Protein AF-A0A351IX97-F1 (afdb_monomer)

Secondary structure (DSSP, 8-state):
------------EEEEEEEETTEE-GGG-EEEEHHHHHHHHHHHHHHHHHHSPP-SS-EEEEEEETTEEEEEEEEPPP---SGGG--S--

pLDDT: mean 91.11, std 7.25, range [60.31, 96.94]

Solvent-accessible surface area (backbone atoms only — not comparable to full-atom values): 5600 Å² total; 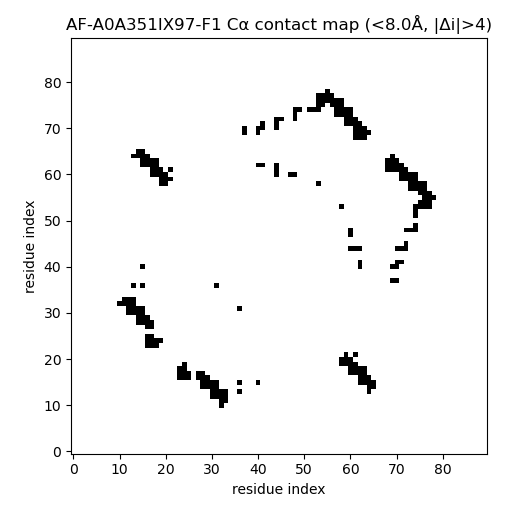per-residue (Å²): 137,89,85,76,90,91,75,88,80,93,73,67,68,38,59,38,41,29,24,53,72,83,41,77,39,70,94,69,38,47,78,37,47,56,90,54,38,60,70,50,39,42,57,48,37,55,51,46,46,75,70,50,79,67,40,82,50,69,43,44,31,34,28,24,44,92,84,44,75,76,34,76,43,68,32,63,42,56,76,80,76,75,66,81,78,60,80,70,91,126

Foldseek 3Di:
DDDDDPDDDDAQKFKKWKDKQNHTDPVPIDIDGPVCRQVVQQVVQVVCLVVDDAAQDKIKIFIDTPPHTRDIDINDHDDDPPCPPVPPDD

Sequence (90 aa):
LDYELLGYEKSTLVKLDILLNGEVVDALSFIVHAEKAYPRARRIVEKLKDNIPRQLFEIPVQAAIGGKIIARETVKAMRKDVLAKCYGGD

Mean predicted aligned error: 6.21 Å

Radius of gyration: 19.85 Å; Cα contacts (8 Å, |Δi|>4): 130; chains: 1; bounding box: 41×28×67 Å

Structure (mmCIF, N/CA/C/O backbone):
data_AF-A0A351IX97-F1
#
_entry.id   AF-A0A351IX97-F1
#
loop_
_atom_site.group_PDB
_atom_site.id
_atom_site.type_symbol
_atom_site.label_atom_id
_atom_site.label_alt_id
_atom_site.label_comp_id
_atom_site.label_asym_id
_atom_site.label_entity_id
_atom_site.label_seq_id
_atom_site.pdbx_PDB_ins_code
_atom_site.Cartn_x
_atom_site.Cartn_y
_atom_site.Cartn_z
_atom_site.occupancy
_atom_site.B_iso_or_equiv
_atom_site.auth_seq_id
_atom_site.auth_comp_id
_atom_site.auth_asym_id
_atom_site.auth_atom_id
_atom_site.pdbx_PDB_model_num
ATOM 1 N N . LEU A 1 1 ? 7.752 -9.992 28.649 1.00 73.25 1 LEU A N 1
ATOM 2 C CA . LEU A 1 1 ? 6.549 -9.141 28.565 1.00 73.25 1 LEU A CA 1
ATOM 3 C C . LEU A 1 1 ? 5.399 -10.111 28.401 1.00 73.25 1 LEU A C 1
ATOM 5 O O . LEU A 1 1 ? 5.238 -10.645 27.310 1.00 73.25 1 LEU A O 1
ATOM 9 N N . ASP A 1 2 ? 4.723 -10.424 29.499 1.00 88.56 2 ASP A N 1
ATOM 10 C CA . ASP A 1 2 ? 3.582 -11.340 29.510 1.00 88.56 2 ASP A CA 1
ATOM 11 C C . ASP A 1 2 ? 2.307 -10.557 29.203 1.00 88.56 2 ASP A C 1
ATOM 13 O O . ASP A 1 2 ? 2.146 -9.420 29.653 1.00 88.56 2 ASP A O 1
ATOM 17 N N . TYR A 1 3 ? 1.440 -11.134 28.376 1.00 90.38 3 TYR A N 1
ATOM 18 C CA . TYR A 1 3 ? 0.163 -10.550 27.988 1.00 90.38 3 TYR A CA 1
ATOM 19 C C . TYR A 1 3 ? -0.937 -11.600 28.126 1.00 90.38 3 TYR A C 1
ATOM 21 O O . TYR A 1 3 ? -0.749 -12.758 27.758 1.00 90.38 3 TYR A O 1
ATOM 29 N N . GLU A 1 4 ? -2.094 -11.175 28.627 1.00 90.56 4 GLU A N 1
ATOM 30 C CA . GLU A 1 4 ? -3.301 -11.992 28.743 1.00 90.56 4 GLU A CA 1
ATOM 31 C C . GLU A 1 4 ? -4.442 -11.341 27.957 1.00 90.56 4 GLU A C 1
ATOM 33 O O . GLU A 1 4 ? -4.504 -10.118 27.800 1.00 90.56 4 GLU A O 1
ATOM 38 N N . LEU A 1 5 ? -5.345 -12.161 27.423 1.00 91.88 5 LEU A N 1
ATOM 39 C CA . LEU A 1 5 ? -6.476 -11.679 26.639 1.00 91.88 5 LEU A CA 1
ATOM 40 C C . LEU A 1 5 ? -7.556 -11.115 27.579 1.00 91.88 5 LEU A C 1
ATOM 42 O O . LEU A 1 5 ? -8.260 -11.874 28.237 1.00 91.88 5 LEU A O 1
ATOM 46 N N . LEU A 1 6 ? -7.714 -9.790 27.612 1.00 93.38 6 LEU A N 1
ATOM 47 C CA . LEU A 1 6 ? -8.696 -9.103 28.471 1.00 93.38 6 LEU A CA 1
ATOM 48 C C . LEU A 1 6 ? -10.097 -8.962 27.838 1.00 93.38 6 LEU A C 1
ATOM 50 O O . LEU A 1 6 ? -11.003 -8.417 28.461 1.00 93.38 6 LEU A O 1
ATOM 54 N N . GLY A 1 7 ? -10.289 -9.462 26.612 1.00 93.94 7 GLY A N 1
ATOM 55 C CA . GLY A 1 7 ? -11.545 -9.376 25.860 1.00 93.94 7 GLY A CA 1
ATOM 56 C C . GLY A 1 7 ? -11.459 -8.468 24.629 1.00 93.94 7 GLY A C 1
ATOM 57 O O . GLY A 1 7 ? -10.370 -8.134 24.163 1.00 93.94 7 GLY A O 1
ATOM 58 N N . TYR A 1 8 ? -12.621 -8.107 24.075 1.00 94.00 8 TYR A N 1
ATOM 59 C CA . TYR A 1 8 ? -12.737 -7.263 22.880 1.00 94.00 8 TYR A CA 1
ATOM 60 C C . TYR A 1 8 ? -13.230 -5.862 23.233 1.00 94.00 8 TYR A C 1
ATOM 62 O O . TYR A 1 8 ? -14.207 -5.707 23.963 1.00 94.00 8 TYR A O 1
ATOM 70 N N . GLU A 1 9 ? -12.613 -4.850 22.626 1.00 93.12 9 GLU A N 1
ATOM 71 C CA . GLU A 1 9 ? -13.026 -3.453 22.744 1.00 93.12 9 GLU A CA 1
ATOM 72 C C . GLU A 1 9 ? -13.379 -2.856 21.383 1.00 93.12 9 GLU A C 1
ATOM 74 O O . GLU A 1 9 ? -12.848 -3.236 20.334 1.00 93.12 9 GLU A O 1
ATOM 79 N N . LYS A 1 10 ? -14.286 -1.878 21.400 1.00 94.50 10 LYS A N 1
ATOM 80 C CA . LYS A 1 10 ? -14.668 -1.143 20.198 1.00 94.50 10 LYS A CA 1
ATOM 81 C C . LYS A 1 10 ? -13.538 -0.193 19.798 1.00 94.50 10 LYS A C 1
ATOM 83 O O . LYS A 1 10 ? -13.080 0.605 20.606 1.00 94.50 10 LYS A O 1
ATOM 88 N N . SER A 1 11 ? -13.142 -0.228 18.528 1.00 94.06 11 SER A N 1
ATOM 89 C CA . SER A 1 11 ? -12.094 0.636 17.982 1.00 94.06 11 SER A CA 1
ATOM 90 C C . SER A 1 11 ? -12.452 1.136 16.582 1.00 94.06 11 SER A C 1
ATOM 92 O O . SER A 1 11 ? -13.220 0.495 15.860 1.00 94.06 11 SER A O 1
ATOM 94 N N . THR A 1 12 ? -11.899 2.285 16.188 1.00 95.44 12 THR A N 1
ATOM 95 C CA . THR A 1 12 ? -12.147 2.895 14.875 1.00 95.44 12 THR A CA 1
ATOM 96 C C . THR A 1 12 ? -11.151 2.347 13.861 1.00 95.44 12 THR A C 1
ATOM 98 O O . THR A 1 12 ? -10.057 2.882 13.659 1.00 95.44 12 THR A O 1
ATOM 101 N N . LEU A 1 13 ? -11.534 1.244 13.226 1.00 95.06 13 LEU A N 1
ATOM 102 C CA . LEU A 1 13 ? -10.705 0.517 12.273 1.00 95.06 13 LEU A CA 1
ATOM 103 C C . LEU A 1 13 ? -11.145 0.786 10.831 1.00 95.06 13 LEU A C 1
ATOM 105 O O . LEU A 1 13 ? -12.331 0.923 10.541 1.00 95.06 13 LEU A O 1
ATOM 109 N N . VAL A 1 14 ? -10.174 0.831 9.922 1.00 95.81 14 VAL A N 1
ATOM 110 C CA . VAL A 1 14 ? -10.383 0.967 8.477 1.00 95.81 14 VAL A CA 1
ATOM 111 C C . VAL A 1 14 ? -9.607 -0.114 7.736 1.00 95.81 14 VAL A C 1
ATOM 113 O O . VAL A 1 14 ? -8.506 -0.494 8.145 1.00 95.81 14 VAL A O 1
ATOM 116 N N . LYS A 1 15 ? -10.179 -0.604 6.634 1.00 95.12 15 LYS A N 1
ATOM 117 C CA . LYS A 1 15 ? -9.479 -1.483 5.695 1.00 95.12 15 LYS A CA 1
ATOM 118 C C . LYS A 1 15 ? -8.611 -0.625 4.778 1.00 95.12 15 LYS A C 1
ATOM 120 O O . LYS A 1 15 ? -9.113 0.305 4.148 1.00 95.12 15 LYS A O 1
ATOM 125 N N . LEU A 1 16 ? -7.321 -0.927 4.744 1.00 96.06 16 LEU A N 1
ATOM 126 C CA . LEU A 1 16 ? -6.355 -0.321 3.844 1.00 96.06 16 LEU A CA 1
ATOM 127 C C . LEU A 1 16 ? -6.037 -1.337 2.750 1.00 96.06 16 LEU A C 1
ATOM 129 O O . LEU A 1 16 ? -5.465 -2.392 3.026 1.00 96.06 16 LEU A O 1
ATOM 133 N N . ASP A 1 17 ? -6.419 -0.997 1.526 1.00 96.12 17 ASP A N 1
ATOM 134 C CA . ASP A 1 17 ? -6.172 -1.791 0.331 1.00 96.12 17 ASP A CA 1
ATOM 135 C C . ASP A 1 17 ? -4.920 -1.276 -0.383 1.00 96.12 17 ASP A C 1
ATOM 137 O O . ASP A 1 17 ? -4.705 -0.065 -0.494 1.00 96.12 17 ASP A O 1
ATOM 141 N N . ILE A 1 18 ? -4.089 -2.187 -0.880 1.00 95.69 18 ILE A N 1
ATOM 142 C CA . ILE A 1 18 ? -2.921 -1.849 -1.698 1.00 95.69 18 ILE A CA 1
ATOM 143 C C . ILE A 1 18 ? -3.241 -2.168 -3.150 1.00 95.69 18 ILE A C 1
ATOM 145 O O . ILE A 1 18 ? -3.706 -3.262 -3.454 1.00 95.69 18 ILE A O 1
ATOM 149 N N . LEU A 1 19 ? -2.978 -1.215 -4.040 1.00 95.25 19 LEU A N 1
ATOM 150 C CA . LEU A 1 19 ? -3.179 -1.368 -5.469 1.00 95.25 19 LEU A CA 1
ATOM 151 C C . LEU A 1 19 ? -1.840 -1.296 -6.198 1.00 95.25 19 LEU A C 1
ATOM 153 O O . LEU A 1 19 ? -1.050 -0.372 -5.977 1.00 95.25 19 LEU A O 1
ATOM 157 N N . LEU A 1 20 ? -1.609 -2.247 -7.096 1.00 93.31 20 LEU A N 1
ATOM 158 C CA . LEU A 1 20 ? -0.482 -2.263 -8.022 1.00 93.31 20 LEU A CA 1
ATOM 159 C C . LEU A 1 20 ? -1.032 -2.157 -9.436 1.00 93.31 20 LEU A C 1
ATOM 161 O O . LEU A 1 20 ? -1.874 -2.950 -9.837 1.00 93.31 20 LEU A O 1
ATOM 165 N N . ASN A 1 21 ? -0.581 -1.156 -10.190 1.00 92.00 21 ASN A N 1
ATOM 166 C CA . ASN A 1 21 ? -1.077 -0.912 -11.546 1.00 92.00 21 ASN A CA 1
ATOM 167 C C . ASN A 1 21 ? -2.616 -0.770 -11.643 1.00 92.00 21 ASN A C 1
ATOM 169 O O . ASN A 1 21 ? -3.217 -1.109 -12.655 1.00 92.00 21 ASN A O 1
ATOM 173 N N . GLY A 1 22 ? -3.253 -0.269 -10.578 1.00 90.62 22 GLY A N 1
ATOM 174 C CA . GLY A 1 22 ? -4.711 -0.126 -10.488 1.00 90.62 22 GLY A CA 1
ATOM 175 C C . GLY A 1 22 ? -5.460 -1.383 -10.036 1.00 90.62 22 GLY A C 1
ATOM 176 O O . GLY A 1 22 ? -6.649 -1.287 -9.742 1.00 90.62 22 GLY A O 1
ATOM 177 N N . GLU A 1 23 ? -4.786 -2.524 -9.903 1.00 93.88 23 GLU A N 1
ATOM 178 C CA . GLU A 1 23 ? -5.380 -3.762 -9.398 1.00 93.88 23 GLU A CA 1
ATOM 179 C C . GLU A 1 23 ? -5.156 -3.901 -7.895 1.00 93.88 23 GLU A C 1
ATOM 181 O O . GLU A 1 23 ? -4.046 -3.698 -7.399 1.00 93.88 23 GLU A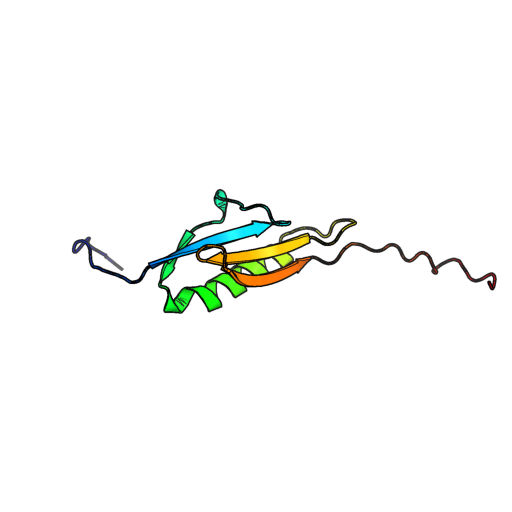 O 1
ATOM 186 N N . VAL A 1 24 ? -6.214 -4.246 -7.158 1.00 94.31 24 VAL A N 1
ATOM 187 C CA . VAL A 1 24 ? -6.133 -4.491 -5.715 1.00 94.31 24 VAL A CA 1
ATOM 188 C C . VAL A 1 24 ? -5.399 -5.804 -5.467 1.00 94.31 24 VAL A C 1
ATOM 190 O O . VAL A 1 24 ? -5.762 -6.847 -6.002 1.00 94.31 24 VAL A O 1
ATOM 193 N N . VAL A 1 25 ? -4.381 -5.752 -4.613 1.00 94.38 25 VAL A N 1
ATOM 194 C CA . VAL A 1 25 ? -3.633 -6.923 -4.162 1.00 94.38 25 VAL A CA 1
ATOM 195 C C . VAL A 1 25 ? -4.108 -7.282 -2.759 1.00 94.38 25 VAL A C 1
ATOM 197 O O . VAL A 1 25 ? -3.637 -6.734 -1.758 1.00 94.38 25 VAL A O 1
ATOM 200 N N . ASP A 1 26 ? -5.041 -8.229 -2.679 1.00 90.38 26 ASP A N 1
ATOM 201 C CA . ASP A 1 26 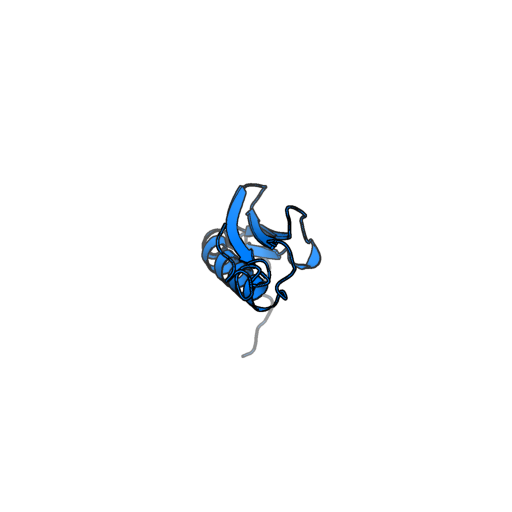? -5.660 -8.642 -1.413 1.00 90.38 26 ASP A CA 1
ATOM 202 C C . ASP A 1 26 ? -4.634 -9.126 -0.381 1.00 90.38 26 ASP A C 1
ATOM 204 O O . ASP A 1 26 ? -4.752 -8.815 0.802 1.00 90.38 26 ASP A O 1
ATOM 208 N N . ALA A 1 27 ? -3.568 -9.796 -0.831 1.00 91.75 27 ALA A N 1
ATOM 209 C CA . ALA A 1 27 ? -2.495 -10.293 0.034 1.00 91.75 27 ALA A CA 1
ATOM 210 C C . ALA A 1 27 ? -1.736 -9.187 0.794 1.00 91.75 27 ALA A C 1
ATOM 212 O O . ALA A 1 27 ? -1.086 -9.462 1.800 1.00 91.75 27 ALA A O 1
ATOM 213 N N . LEU A 1 28 ? -1.799 -7.942 0.313 1.00 91.81 28 LEU A N 1
ATOM 214 C CA . LEU A 1 28 ? -1.155 -6.783 0.933 1.00 91.81 28 LEU A CA 1
ATOM 215 C C . LEU A 1 28 ? -2.147 -5.877 1.671 1.00 91.81 28 LEU A C 1
ATOM 217 O O . LEU A 1 28 ? -1.739 -4.855 2.223 1.00 91.81 28 LEU A O 1
ATOM 221 N N . SER A 1 29 ? -3.431 -6.234 1.685 1.00 92.06 29 SER A N 1
ATOM 222 C CA . SER A 1 29 ? -4.481 -5.450 2.326 1.00 92.06 29 SER A CA 1
ATOM 223 C C . SER A 1 29 ? -4.594 -5.811 3.809 1.00 92.06 29 SER A C 1
ATOM 225 O O . SER A 1 29 ? -4.492 -6.976 4.191 1.00 92.06 29 SER A O 1
ATOM 227 N N . PHE A 1 30 ? -4.787 -4.816 4.676 1.00 94.00 30 PHE A N 1
ATOM 228 C CA . PHE A 1 30 ? -4.839 -5.037 6.126 1.00 94.00 30 PHE A CA 1
ATOM 229 C C . PHE A 1 30 ? -5.711 -4.007 6.845 1.00 94.00 30 PHE A C 1
ATOM 231 O O . PHE A 1 30 ? -6.037 -2.942 6.320 1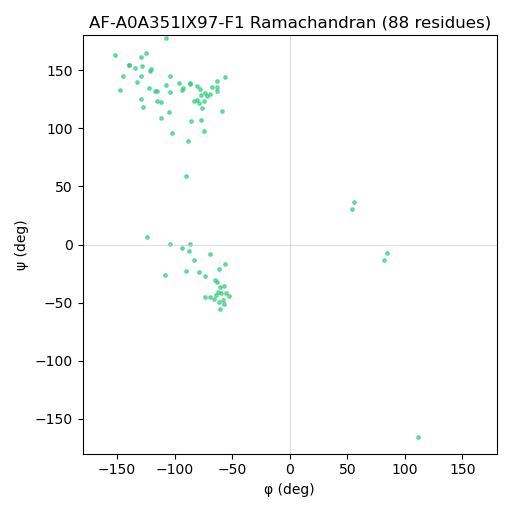.00 94.00 30 PHE A O 1
ATOM 238 N N . ILE A 1 31 ? -6.089 -4.331 8.082 1.00 94.75 31 ILE A N 1
ATOM 239 C CA . ILE A 1 31 ? -6.888 -3.459 8.944 1.00 94.75 31 ILE A CA 1
ATOM 240 C C . ILE A 1 31 ? -5.957 -2.611 9.812 1.00 94.75 31 ILE A C 1
ATOM 242 O O . ILE A 1 31 ? -4.997 -3.111 10.401 1.00 94.75 31 ILE A O 1
ATOM 246 N N . VAL A 1 32 ? -6.242 -1.316 9.902 1.00 95.12 32 VAL A N 1
ATOM 247 C CA . VAL A 1 32 ? -5.471 -0.359 10.702 1.00 95.12 32 VAL A CA 1
ATOM 248 C C . VAL A 1 32 ? -6.406 0.618 11.405 1.00 95.12 32 VAL A C 1
ATOM 250 O O . VAL A 1 32 ? -7.517 0.867 10.947 1.00 95.12 32 VAL A O 1
ATOM 253 N N . HIS A 1 33 ? -5.964 1.193 12.523 1.00 95.81 33 HIS A N 1
ATOM 254 C CA . HIS A 1 33 ? -6.690 2.290 13.159 1.00 95.81 33 HIS A CA 1
ATOM 255 C C . HIS A 1 33 ? -6.749 3.509 12.229 1.00 95.81 33 HIS A C 1
ATOM 257 O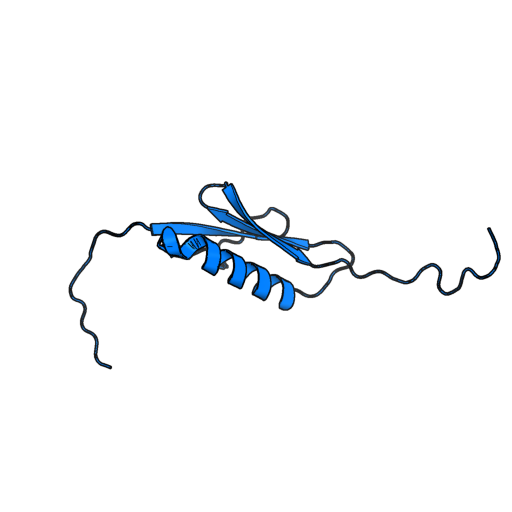 O . HIS A 1 33 ? -5.721 3.885 11.658 1.00 95.81 33 HIS A O 1
ATOM 263 N N . ALA A 1 34 ? -7.916 4.147 12.114 1.00 93.31 34 ALA A N 1
ATOM 264 C CA . ALA A 1 34 ? -8.163 5.238 11.167 1.00 93.31 34 ALA A CA 1
ATOM 265 C C . ALA A 1 34 ? -7.122 6.369 11.262 1.00 93.31 34 ALA A C 1
ATOM 267 O O . ALA A 1 34 ? -6.567 6.796 10.252 1.00 93.31 34 ALA A O 1
ATOM 268 N N . GLU A 1 35 ? -6.770 6.782 12.480 1.00 93.56 35 GLU A N 1
ATOM 269 C CA . GLU A 1 35 ? -5.781 7.845 12.728 1.00 93.56 35 GLU A CA 1
ATOM 270 C C . GLU A 1 35 ? -4.364 7.482 12.263 1.00 93.56 35 GLU A C 1
ATOM 272 O O . GLU A 1 35 ? -3.581 8.344 11.867 1.00 93.56 35 GLU A O 1
ATOM 277 N N . LYS A 1 36 ? -4.019 6.190 12.288 1.00 94.00 36 LYS A N 1
ATOM 278 C CA . LYS A 1 36 ? -2.691 5.688 11.905 1.00 94.00 36 LYS A CA 1
ATOM 279 C C . LYS A 1 36 ? -2.631 5.256 10.442 1.00 94.00 36 LYS A C 1
ATOM 281 O O . LYS A 1 36 ? -1.559 4.873 9.969 1.00 94.00 36 LYS A O 1
ATOM 286 N N . ALA A 1 37 ? -3.748 5.313 9.720 1.00 94.25 37 ALA A N 1
ATOM 287 C CA . ALA A 1 37 ? -3.855 4.743 8.388 1.00 94.25 37 ALA A CA 1
ATOM 288 C C . ALA A 1 37 ? -2.949 5.458 7.376 1.00 94.25 37 ALA A C 1
ATOM 290 O O . ALA A 1 37 ? -2.176 4.800 6.686 1.00 94.25 37 ALA A O 1
ATOM 291 N N . TYR A 1 38 ? -2.954 6.795 7.346 1.00 94.12 38 TYR A N 1
ATOM 292 C CA . TYR A 1 38 ? -2.125 7.585 6.426 1.00 94.12 38 TYR A CA 1
ATOM 293 C C . TYR A 1 38 ? -0.607 7.370 6.594 1.00 94.12 38 TYR A C 1
ATOM 295 O O . TYR A 1 38 ? 0.045 6.972 5.623 1.00 94.12 38 TYR A O 1
ATOM 303 N N . PRO A 1 39 ? -0.005 7.562 7.790 1.00 95.62 39 PRO A N 1
ATOM 304 C CA . PRO A 1 39 ? 1.436 7.361 7.950 1.00 95.62 39 PRO A CA 1
ATOM 305 C C . PRO A 1 39 ? 1.849 5.905 7.694 1.00 95.62 39 PRO A C 1
ATOM 307 O O . PRO A 1 39 ? 2.937 5.648 7.174 1.00 95.62 39 PRO A O 1
ATOM 310 N N . ARG A 1 40 ? 0.977 4.937 8.010 1.00 94.50 40 ARG A N 1
ATOM 311 C CA . ARG A 1 40 ? 1.226 3.520 7.724 1.00 94.50 40 ARG A CA 1
ATOM 312 C C . ARG A 1 40 ? 1.178 3.225 6.224 1.00 94.50 40 ARG A C 1
ATOM 314 O O . ARG A 1 40 ? 2.082 2.553 5.732 1.00 94.50 40 ARG A O 1
ATOM 321 N N . ALA A 1 41 ? 0.177 3.749 5.518 1.00 95.06 41 ALA A N 1
ATOM 322 C CA . ALA A 1 41 ? 0.018 3.612 4.073 1.00 95.06 41 ALA A CA 1
ATOM 323 C C . ALA A 1 41 ? 1.246 4.128 3.330 1.00 95.06 41 ALA A C 1
ATOM 325 O O . ALA A 1 41 ? 1.842 3.398 2.543 1.00 95.06 41 ALA A O 1
ATOM 326 N N . ARG A 1 42 ? 1.672 5.358 3.645 1.00 95.69 42 ARG A N 1
ATOM 327 C CA . ARG A 1 42 ? 2.829 5.986 3.005 1.00 95.69 42 ARG A CA 1
ATOM 328 C C . ARG A 1 42 ? 4.095 5.151 3.169 1.00 95.69 42 ARG A C 1
ATOM 330 O O . ARG A 1 42 ? 4.757 4.849 2.184 1.00 95.69 42 ARG A O 1
ATOM 337 N N . ARG A 1 43 ? 4.375 4.695 4.394 1.00 95.12 43 ARG A N 1
ATOM 338 C CA . ARG A 1 43 ? 5.550 3.860 4.684 1.00 95.12 43 ARG A CA 1
ATOM 339 C C . ARG A 1 43 ? 5.543 2.540 3.910 1.00 95.12 43 ARG A C 1
ATOM 341 O O . ARG A 1 43 ? 6.602 2.043 3.542 1.00 95.12 43 ARG A O 1
ATOM 348 N N . ILE A 1 44 ? 4.373 1.934 3.720 1.00 94.31 44 ILE A N 1
ATOM 349 C CA . ILE A 1 44 ? 4.248 0.668 2.985 1.00 94.31 44 ILE A CA 1
ATOM 350 C C . ILE A 1 44 ? 4.425 0.898 1.492 1.00 94.31 44 ILE A C 1
ATOM 352 O O . ILE A 1 44 ? 5.180 0.166 0.864 1.00 94.31 44 ILE A O 1
ATOM 356 N N . VAL A 1 45 ? 3.787 1.929 0.944 1.00 95.88 45 VAL A N 1
ATOM 357 C CA . VAL A 1 45 ? 3.897 2.283 -0.472 1.00 95.88 45 VAL A CA 1
ATOM 358 C C . VAL A 1 45 ? 5.343 2.661 -0.841 1.00 95.88 45 VAL A C 1
ATOM 360 O O . VAL A 1 45 ? 5.841 2.186 -1.859 1.00 95.88 45 VAL A O 1
ATOM 363 N N . GLU A 1 46 ? 6.056 3.409 0.012 1.00 95.62 46 GLU A N 1
ATOM 364 C CA . GLU A 1 46 ? 7.496 3.692 -0.152 1.00 95.62 46 GLU A CA 1
ATOM 365 C C . GLU A 1 46 ? 8.333 2.407 -0.130 1.00 95.62 46 GLU A C 1
ATOM 367 O O . GLU A 1 46 ? 9.098 2.147 -1.055 1.00 95.62 46 GLU A O 1
ATOM 372 N N . LYS A 1 47 ? 8.128 1.539 0.870 1.00 94.56 47 LYS A N 1
ATOM 373 C CA . LYS A 1 47 ? 8.834 0.252 0.929 1.00 94.56 47 LYS A CA 1
ATOM 374 C C . LYS A 1 47 ? 8.560 -0.619 -0.294 1.00 94.56 47 LYS A C 1
ATOM 376 O O . LYS A 1 47 ? 9.476 -1.258 -0.796 1.00 94.56 47 LYS A O 1
ATOM 381 N N . LEU A 1 48 ? 7.318 -0.678 -0.767 1.00 93.50 48 LEU A N 1
ATOM 382 C CA . LEU A 1 48 ? 6.960 -1.468 -1.943 1.00 93.50 48 LEU A CA 1
ATOM 383 C C . LEU A 1 48 ? 7.650 -0.932 -3.194 1.00 93.50 48 LEU A C 1
ATOM 385 O O . LEU A 1 48 ? 8.218 -1.719 -3.940 1.00 93.50 48 LEU A O 1
ATOM 389 N N . LYS A 1 49 ? 7.679 0.390 -3.388 1.00 92.88 49 LYS A N 1
ATOM 390 C CA . LYS A 1 49 ? 8.418 1.019 -4.489 1.00 92.88 49 LYS A CA 1
ATOM 391 C C . LYS A 1 49 ? 9.897 0.619 -4.495 1.00 92.88 49 LYS A C 1
ATOM 393 O O . LYS A 1 49 ? 10.429 0.348 -5.566 1.00 92.88 49 LYS A O 1
ATOM 398 N N . ASP A 1 50 ? 10.535 0.563 -3.326 1.00 92.94 50 ASP A N 1
ATOM 399 C CA . ASP A 1 50 ? 11.956 0.210 -3.211 1.00 92.94 50 ASP A CA 1
ATOM 400 C C . ASP A 1 50 ? 12.225 -1.290 -3.430 1.00 92.94 50 ASP A C 1
ATOM 402 O O . ASP A 1 50 ? 13.310 -1.666 -3.869 1.00 92.94 50 ASP A O 1
ATOM 406 N N . ASN A 1 51 ? 11.246 -2.156 -3.139 1.00 92.75 51 ASN A N 1
ATOM 407 C CA . ASN A 1 51 ? 11.369 -3.608 -3.321 1.00 92.75 51 ASN A CA 1
ATOM 408 C C . ASN A 1 51 ? 10.918 -4.086 -4.711 1.00 92.75 51 ASN A C 1
ATOM 410 O O . ASN A 1 51 ? 11.327 -5.161 -5.150 1.00 92.75 51 ASN A O 1
ATOM 414 N N . ILE A 1 52 ? 10.070 -3.324 -5.405 1.00 90.75 52 ILE A N 1
ATOM 415 C CA . ILE A 1 52 ? 9.600 -3.673 -6.746 1.00 90.75 52 ILE A CA 1
ATOM 416 C C . ILE A 1 52 ? 10.700 -3.328 -7.762 1.00 90.75 52 ILE A C 1
ATOM 418 O O . ILE A 1 52 ? 11.090 -2.162 -7.882 1.00 90.75 52 ILE A O 1
ATOM 422 N N . PRO A 1 53 ? 11.193 -4.307 -8.542 1.00 91.81 53 PRO A N 1
ATOM 423 C CA . PRO A 1 53 ? 12.188 -4.039 -9.566 1.00 91.81 53 PRO A CA 1
ATOM 424 C C . PRO A 1 53 ? 11.613 -3.112 -10.638 1.00 91.81 53 PRO A C 1
ATOM 426 O O . PRO A 1 53 ? 10.460 -3.239 -11.059 1.00 91.81 53 PRO A O 1
ATOM 429 N N . ARG A 1 54 ? 12.444 -2.181 -11.115 1.00 92.56 54 ARG A N 1
ATOM 430 C CA . ARG A 1 54 ? 12.074 -1.290 -12.218 1.00 92.56 54 ARG A CA 1
ATOM 431 C C . ARG A 1 54 ? 11.825 -2.117 -13.476 1.00 92.56 54 ARG A C 1
ATOM 433 O O . ARG A 1 54 ? 12.648 -2.947 -13.848 1.00 92.56 54 ARG A O 1
ATOM 440 N N . GLN A 1 55 ? 10.714 -1.848 -14.148 1.00 91.44 55 GLN A N 1
ATOM 441 C CA . GLN A 1 55 ? 10.365 -2.467 -15.426 1.00 91.44 55 GLN A CA 1
ATOM 442 C C . GLN A 1 55 ? 10.527 -1.461 -16.569 1.00 91.44 55 GLN A C 1
ATOM 444 O O . GLN A 1 55 ? 10.887 -0.310 -16.338 1.00 91.44 55 GLN A O 1
ATOM 449 N N . LEU A 1 56 ? 10.290 -1.873 -17.816 1.00 91.81 56 LEU A N 1
ATOM 450 C CA . LEU A 1 56 ? 10.348 -0.976 -18.984 1.00 91.81 56 LEU A CA 1
ATOM 451 C C . LEU A 1 56 ? 9.202 0.052 -19.022 1.00 91.81 56 LEU A C 1
ATOM 453 O O . LEU A 1 56 ? 9.225 0.972 -19.834 1.00 91.81 56 LEU A O 1
ATOM 457 N N . PHE A 1 57 ? 8.223 -0.085 -18.131 1.00 91.25 57 PHE A N 1
ATOM 458 C CA . PHE A 1 57 ? 7.102 0.827 -17.948 1.00 91.25 57 PHE A CA 1
ATOM 459 C C . PHE A 1 57 ? 7.025 1.307 -16.496 1.00 91.25 57 PHE A C 1
ATOM 461 O O . PHE A 1 57 ? 7.688 0.775 -15.601 1.00 91.25 57 PHE A O 1
ATOM 468 N N . GLU A 1 58 ? 6.247 2.363 -16.274 1.00 92.31 58 GLU A N 1
ATOM 469 C CA . GLU A 1 58 ? 6.016 2.901 -14.938 1.00 92.31 58 GLU A CA 1
ATOM 470 C C . GLU A 1 58 ? 5.004 2.040 -14.187 1.00 92.31 58 GLU A C 1
ATOM 472 O O . GLU A 1 58 ? 3.953 1.704 -14.726 1.00 92.31 58 GLU A O 1
ATOM 477 N N . ILE A 1 59 ? 5.307 1.710 -12.930 1.00 94.75 59 ILE A N 1
ATOM 478 C CA . ILE A 1 59 ? 4.409 0.919 -12.083 1.00 94.75 59 ILE A CA 1
ATOM 479 C C . ILE A 1 59 ? 3.888 1.826 -10.972 1.00 94.75 59 ILE A C 1
ATOM 481 O O . ILE A 1 59 ? 4.659 2.192 -10.077 1.00 94.75 59 ILE A O 1
ATOM 485 N N . PRO A 1 60 ? 2.605 2.219 -11.001 1.00 95.25 60 PRO A N 1
ATOM 486 C CA . PRO A 1 60 ? 2.014 2.954 -9.900 1.00 95.25 60 PRO A CA 1
ATOM 487 C C . PRO A 1 60 ? 1.704 1.995 -8.746 1.00 95.25 60 PRO A C 1
ATOM 489 O O . PRO A 1 60 ? 1.052 0.965 -8.923 1.00 95.25 60 PRO A O 1
ATOM 492 N N . VAL A 1 61 ? 2.166 2.366 -7.557 1.00 96.19 61 VAL A N 1
ATOM 493 C CA . VAL A 1 61 ? 1.914 1.689 -6.284 1.00 96.19 61 VAL A CA 1
ATOM 494 C C . VAL A 1 61 ? 1.039 2.614 -5.454 1.00 96.19 61 VAL A C 1
ATOM 496 O O . VAL A 1 61 ? 1.386 3.774 -5.223 1.00 96.19 61 VAL A O 1
ATOM 499 N N . GLN A 1 62 ? -0.125 2.142 -5.033 1.00 96.62 62 GLN A N 1
ATOM 500 C CA . GLN A 1 62 ? -1.136 2.986 -4.407 1.00 96.62 62 GLN A CA 1
ATOM 501 C C . GLN A 1 62 ? -1.690 2.312 -3.158 1.00 96.62 62 GLN A C 1
ATOM 503 O O . GLN A 1 62 ? -1.729 1.091 -3.061 1.00 96.62 62 GLN A O 1
ATOM 508 N N . ALA A 1 63 ? -2.134 3.119 -2.205 1.00 96.94 63 ALA A N 1
ATOM 509 C CA . ALA A 1 63 ? -2.901 2.665 -1.058 1.00 96.94 63 ALA A CA 1
ATOM 510 C C . ALA A 1 63 ? -4.240 3.396 -1.035 1.00 96.94 63 ALA A C 1
ATOM 512 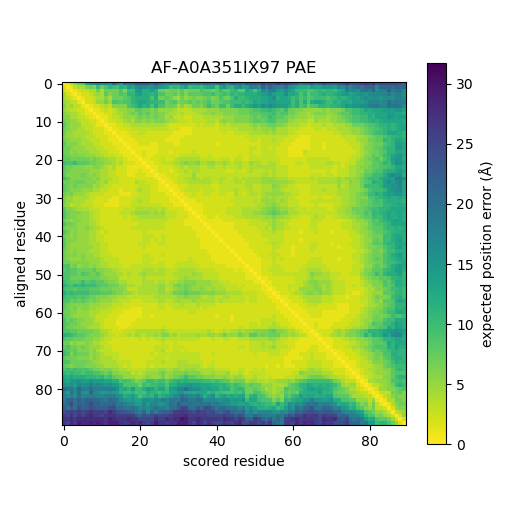O O . ALA A 1 63 ? -4.283 4.623 -1.201 1.00 96.94 63 ALA A O 1
ATOM 513 N N . ALA A 1 64 ? -5.317 2.655 -0.809 1.00 96.81 64 ALA A N 1
ATOM 514 C CA . ALA A 1 64 ? -6.671 3.171 -0.769 1.00 96.81 64 ALA A CA 1
ATOM 515 C C . ALA A 1 64 ? -7.408 2.742 0.502 1.00 96.81 64 ALA A C 1
ATOM 517 O O . ALA A 1 64 ? -7.112 1.717 1.107 1.00 96.81 64 ALA A O 1
ATOM 518 N N . ILE A 1 65 ? -8.386 3.551 0.897 1.00 95.31 65 ILE A N 1
ATOM 519 C CA . ILE A 1 65 ? -9.355 3.230 1.944 1.00 95.31 65 ILE A CA 1
ATOM 520 C C . ILE A 1 65 ? -10.735 3.468 1.346 1.00 95.31 65 ILE A C 1
ATOM 522 O O . ILE A 1 65 ? -11.039 4.591 0.939 1.00 95.31 65 ILE A O 1
ATOM 526 N N . GLY A 1 66 ? -11.556 2.419 1.256 1.00 89.56 66 GLY A N 1
ATOM 527 C CA . GLY A 1 66 ? -12.908 2.521 0.692 1.00 89.56 66 GLY A CA 1
ATOM 528 C C . GLY A 1 66 ? -12.929 3.101 -0.728 1.00 89.56 66 GLY A C 1
ATOM 529 O O . GLY A 1 66 ? -13.782 3.923 -1.045 1.00 89.56 66 GLY A O 1
ATOM 530 N N . GLY A 1 67 ? -11.932 2.760 -1.552 1.00 89.44 67 GLY A N 1
ATOM 531 C CA . GLY A 1 67 ? -11.775 3.270 -2.921 1.00 89.44 67 GLY A CA 1
ATOM 532 C C . GLY A 1 67 ? -11.117 4.651 -3.040 1.00 89.44 67 GLY A C 1
ATOM 533 O O . GLY A 1 67 ? -10.668 5.020 -4.124 1.00 89.44 67 GLY A O 1
ATOM 534 N N . LYS A 1 68 ? -10.973 5.409 -1.944 1.00 94.00 68 LYS A N 1
ATOM 535 C CA . LYS A 1 68 ? -10.241 6.681 -1.959 1.00 94.00 68 LYS A CA 1
ATOM 536 C C . LYS A 1 68 ? -8.746 6.434 -1.813 1.00 94.00 68 LYS A C 1
ATOM 538 O O . LYS A 1 68 ? -8.301 5.874 -0.816 1.00 94.00 68 LYS A O 1
ATOM 543 N N . ILE A 1 69 ? -7.966 6.925 -2.769 1.00 95.38 69 ILE A N 1
ATOM 544 C CA . ILE A 1 69 ? -6.504 6.823 -2.743 1.00 95.38 69 ILE A CA 1
ATOM 545 C C . ILE A 1 69 ? -5.948 7.811 -1.721 1.00 95.38 69 ILE A C 1
ATOM 547 O O . ILE A 1 69 ? -6.212 9.010 -1.801 1.00 95.38 69 ILE A O 1
ATOM 551 N N . ILE A 1 70 ? -5.189 7.298 -0.755 1.00 95.25 70 ILE A N 1
ATOM 552 C CA . ILE A 1 70 ? -4.613 8.083 0.344 1.00 95.25 70 ILE A CA 1
ATOM 553 C C . ILE A 1 70 ? -3.100 8.267 0.217 1.00 95.25 70 ILE A C 1
ATOM 555 O O . ILE A 1 70 ? -2.568 9.252 0.717 1.00 95.25 70 ILE A O 1
ATOM 559 N N . ALA A 1 71 ? -2.407 7.345 -0.452 1.00 95.75 71 ALA A N 1
ATO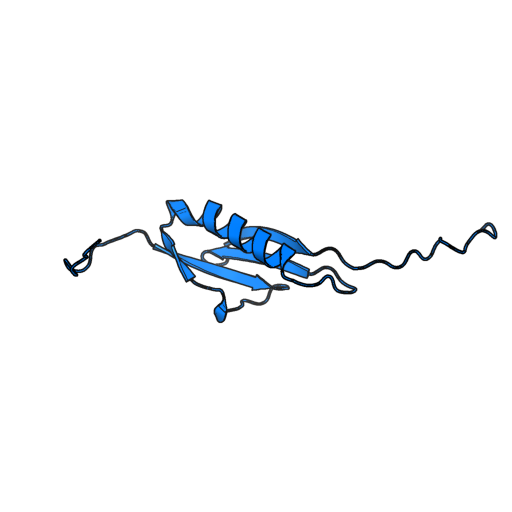M 560 C CA . ALA A 1 71 ? -0.980 7.438 -0.740 1.00 95.75 71 ALA A CA 1
ATOM 561 C C . ALA A 1 71 ? -0.693 6.825 -2.115 1.00 95.75 71 ALA A C 1
ATOM 563 O O . ALA A 1 71 ? -1.340 5.855 -2.517 1.00 95.75 71 ALA A O 1
ATOM 564 N N . ARG A 1 72 ? 0.270 7.396 -2.841 1.00 95.81 72 ARG A N 1
ATOM 565 C CA . ARG A 1 72 ? 0.685 6.935 -4.168 1.00 95.81 72 ARG A CA 1
ATOM 566 C C . ARG A 1 72 ? 2.172 7.186 -4.365 1.00 95.81 72 ARG A C 1
ATOM 568 O O . ARG A 1 72 ? 2.633 8.297 -4.146 1.00 95.81 72 ARG A O 1
ATOM 575 N N . GLU A 1 73 ? 2.867 6.175 -4.860 1.00 96.12 73 GLU A N 1
ATOM 576 C CA . GLU A 1 73 ? 4.228 6.258 -5.378 1.00 96.12 73 GLU A CA 1
ATOM 577 C C . GLU A 1 73 ? 4.285 5.624 -6.769 1.00 96.12 73 GLU A C 1
ATOM 579 O O . GLU A 1 73 ? 3.410 4.851 -7.158 1.00 96.12 73 GLU A O 1
ATOM 584 N N . THR A 1 74 ? 5.331 5.941 -7.526 1.00 95.56 74 THR A N 1
ATOM 585 C CA . THR A 1 74 ? 5.536 5.384 -8.867 1.00 95.56 74 THR A CA 1
ATOM 586 C C . THR A 1 74 ? 6.949 4.830 -8.979 1.00 95.56 74 THR A C 1
ATOM 588 O O . THR A 1 74 ? 7.931 5.549 -8.755 1.00 95.56 74 THR A O 1
ATOM 591 N N . VAL A 1 75 ? 7.066 3.556 -9.352 1.00 94.94 75 VAL A N 1
ATOM 592 C CA . VAL A 1 75 ? 8.343 2.951 -9.740 1.00 94.94 75 VAL A CA 1
ATOM 593 C C . VAL A 1 75 ? 8.671 3.432 -11.149 1.00 94.94 75 VAL A C 1
ATOM 595 O O . VAL A 1 75 ? 7.918 3.187 -12.093 1.00 94.94 75 VAL A O 1
ATOM 598 N N . LYS A 1 76 ? 9.787 4.153 -11.294 1.00 93.12 76 LYS A N 1
ATOM 599 C CA . LYS A 1 76 ? 10.199 4.726 -12.581 1.00 93.12 76 LYS A CA 1
ATOM 600 C C . LYS A 1 76 ? 10.578 3.632 -13.574 1.00 93.12 76 LYS A C 1
ATOM 602 O O . LYS A 1 76 ? 11.392 2.763 -13.251 1.00 93.12 76 LYS A O 1
ATOM 607 N N . ALA A 1 77 ? 10.111 3.778 -14.810 1.00 92.06 77 ALA A N 1
ATOM 608 C CA . ALA A 1 77 ? 10.521 2.931 -15.922 1.00 92.06 77 ALA A CA 1
ATOM 609 C C . ALA A 1 77 ? 12.047 2.945 -16.117 1.00 92.06 77 ALA A C 1
ATOM 611 O O . ALA A 1 77 ? 12.711 3.973 -15.928 1.00 92.06 77 ALA A O 1
ATOM 612 N N . MET A 1 78 ? 12.618 1.812 -16.507 1.00 90.56 78 MET A N 1
ATOM 613 C CA . MET A 1 78 ? 13.968 1.730 -17.050 1.00 90.56 78 MET A CA 1
ATOM 614 C C . MET A 1 78 ? 13.982 2.397 -18.423 1.00 90.56 78 MET A C 1
ATOM 616 O O . MET A 1 78 ? 13.145 2.104 -19.271 1.00 90.56 78 MET A O 1
ATOM 620 N N . ARG A 1 79 ? 14.935 3.303 -18.644 1.00 86.38 79 ARG A N 1
ATOM 621 C CA . ARG A 1 79 ? 15.118 3.972 -19.932 1.00 86.38 79 ARG A CA 1
ATOM 622 C C . ARG A 1 79 ? 16.482 3.600 -20.479 1.00 86.38 79 ARG A C 1
ATOM 624 O O . ARG A 1 79 ? 17.474 3.674 -19.758 1.00 86.38 79 ARG A O 1
ATOM 631 N N . LYS A 1 80 ? 16.514 3.203 -21.746 1.00 84.94 80 LYS A N 1
ATOM 632 C CA . LYS A 1 80 ? 17.753 3.125 -22.511 1.00 84.94 80 LYS A CA 1
ATOM 633 C C . LYS A 1 80 ? 18.093 4.533 -22.985 1.00 84.94 80 LYS A C 1
ATOM 635 O O . LYS A 1 80 ? 17.207 5.242 -23.459 1.00 84.94 80 LYS A O 1
ATOM 640 N N . ASP A 1 81 ? 19.356 4.917 -22.871 1.00 79.06 81 ASP A N 1
ATOM 641 C CA . ASP A 1 81 ? 19.830 6.155 -23.474 1.00 79.06 81 ASP A CA 1
ATOM 642 C C . ASP A 1 81 ? 19.945 5.960 -24.991 1.00 79.06 81 ASP A C 1
ATOM 644 O O . ASP A 1 81 ? 20.872 5.322 -25.497 1.00 79.06 81 ASP A O 1
ATOM 648 N N . VAL A 1 82 ? 18.915 6.409 -25.706 1.00 79.19 82 VAL A N 1
ATOM 649 C CA . VAL A 1 82 ? 18.818 6.285 -27.165 1.00 79.19 82 VAL A CA 1
ATOM 650 C C . VAL A 1 82 ? 19.653 7.337 -27.890 1.00 79.19 82 VAL A C 1
ATOM 652 O O . VAL A 1 82 ? 20.079 7.084 -29.011 1.00 79.19 82 VAL A O 1
ATOM 655 N N . LEU A 1 83 ? 19.951 8.467 -27.241 1.00 78.19 83 LEU A N 1
ATOM 656 C CA . LEU A 1 83 ? 20.733 9.564 -27.818 1.00 78.19 83 LEU A CA 1
ATOM 657 C C . LEU A 1 83 ? 22.240 9.326 -27.699 1.00 78.19 83 LEU A C 1
ATOM 659 O O . LEU A 1 83 ? 23.024 9.976 -28.386 1.00 78.19 83 LEU A O 1
ATOM 663 N N . ALA A 1 84 ? 22.652 8.34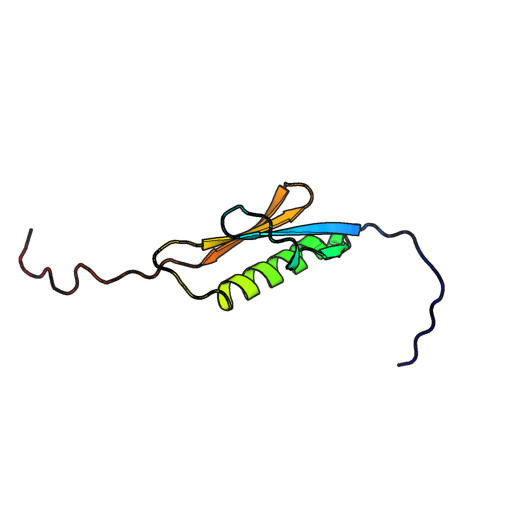9 -26.887 1.00 78.56 84 ALA A N 1
ATOM 664 C CA . ALA A 1 84 ? 24.049 8.056 -26.603 1.00 78.56 84 ALA A CA 1
ATOM 665 C C . ALA A 1 84 ? 24.919 7.764 -27.834 1.00 78.56 84 ALA A C 1
ATOM 667 O O . ALA A 1 84 ? 26.130 7.802 -27.679 1.00 78.56 84 ALA A O 1
ATOM 668 N N . LYS A 1 85 ? 24.354 7.454 -29.014 1.00 74.50 85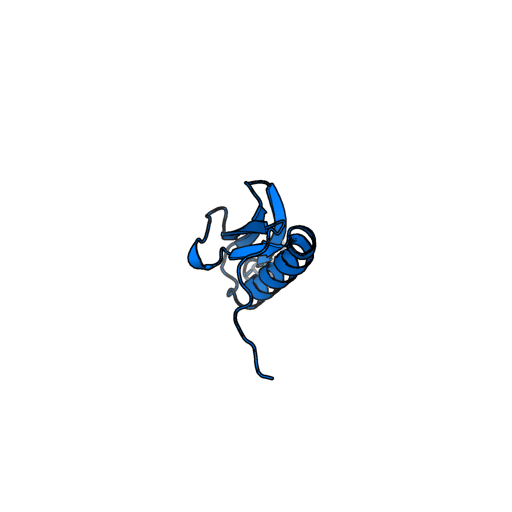 LYS A N 1
ATOM 669 C CA . LYS A 1 85 ? 25.087 7.263 -30.287 1.00 74.50 85 LYS A CA 1
ATOM 670 C C . LYS A 1 85 ? 24.598 8.160 -31.434 1.00 74.50 85 LYS A C 1
ATOM 672 O O . LYS A 1 85 ? 25.052 8.004 -32.565 1.00 74.50 85 LYS A O 1
ATOM 677 N N . CYS A 1 86 ? 23.692 9.094 -31.158 1.00 72.88 86 CYS A N 1
ATOM 678 C CA . CYS A 1 86 ? 23.122 10.010 -32.146 1.00 72.88 86 CYS A CA 1
ATOM 679 C C . CYS A 1 86 ? 23.961 11.295 -32.234 1.00 72.88 86 CYS A C 1
ATOM 681 O O . CYS A 1 86 ? 23.471 12.385 -31.968 1.00 72.88 86 CYS A O 1
ATOM 683 N N . TYR A 1 87 ? 25.251 11.165 -32.563 1.00 68.25 87 TYR A N 1
ATOM 684 C CA . TYR A 1 87 ? 26.148 12.318 -32.770 1.00 68.25 87 TYR A CA 1
ATOM 685 C C . TYR A 1 87 ? 26.122 12.847 -34.215 1.00 68.25 87 TYR A C 1
ATOM 687 O O . TYR A 1 87 ? 26.781 13.838 -34.518 1.00 68.25 87 TYR A O 1
ATOM 695 N N . GLY A 1 88 ? 25.413 12.164 -35.119 1.00 70.38 88 GLY A N 1
ATOM 696 C CA . GLY A 1 88 ? 25.146 12.652 -36.469 1.00 70.38 88 GLY A CA 1
ATOM 697 C C . GLY A 1 88 ? 23.914 13.538 -36.414 1.00 70.38 88 GLY A C 1
ATOM 698 O O . GLY A 1 88 ? 22.829 13.017 -36.191 1.00 70.38 88 GLY A O 1
ATOM 699 N N . GLY A 1 89 ? 24.106 14.851 -36.523 1.00 71.62 89 GLY A N 1
ATOM 700 C CA . GLY A 1 89 ? 23.035 15.833 -36.378 1.00 71.62 89 GLY A CA 1
ATOM 701 C C . GLY A 1 89 ? 21.898 15.646 -37.385 1.00 71.62 89 GLY A C 1
ATOM 702 O O . GLY A 1 89 ? 22.117 15.824 -38.581 1.00 71.62 89 GLY A O 1
ATOM 703 N N . ASP A 1 90 ? 20.726 15.304 -36.852 1.00 60.31 90 ASP A N 1
ATOM 704 C CA . ASP A 1 90 ? 19.372 15.801 -37.154 1.00 60.31 90 ASP A CA 1
ATOM 705 C C . ASP A 1 90 ? 18.488 15.508 -35.923 1.00 60.31 90 ASP A C 1
ATOM 707 O O . ASP A 1 90 ? 18.627 14.396 -35.351 1.00 60.31 90 ASP A O 1
#

Nearest PDB structures (foldseek):
  5j8b-assembly1_z  TM=9.386E-01  e=6.161E-11  Thermus thermophilus HB8
  2ywe-assembly1_A  TM=9.517E-01  e=6.761E-09  Aquifex aeolicus VF5
  2ywf-assembly1_A  TM=9.592E-01  e=1.688E-08  Aquifex aeolicus VF5
  3jce-assembly1_x  TM=8.847E-01  e=7.186E-09  Escherichia coli K-12
  3cb4-assembly6_F  TM=8.614E-01  e=2.588E-08  Escherichia coli K-12